Protein AF-A0AAV7WXR1-F1 (afdb_monomer)

Foldseek 3Di:
DVVVVVVVVVVVVVVVVVVVVVVVVVVVVVVVVVVVVCVVVVVVVVVVVVVVVVVPQPQWDQAPVRDIDRDPVVVVVSVVVVVVVVVVPPPDPPVVVVVVVQVPPPDHDDPVRVLVVVVVVLVVVCVVQVVVDDVSNVVSCVVCVVVVVVVVVVVD

Radius of gyration: 32.53 Å; Cα contacts (8 Å, |Δi|>4): 40; chains: 1; bounding box: 86×40×77 Å

Structure (mmCIF, N/CA/C/O backbone):
data_AF-A0AAV7WXR1-F1
#
_entry.id   AF-A0AAV7WXR1-F1
#
loop_
_atom_site.group_PDB
_atom_site.id
_atom_site.type_symbol
_atom_site.label_atom_id
_atom_site.label_alt_id
_atom_site.label_comp_id
_atom_site.label_asym_id
_atom_site.label_entity_id
_atom_site.label_seq_id
_atom_site.pdbx_PDB_ins_code
_atom_site.Cartn_x
_atom_site.Cartn_y
_atom_site.Cartn_z
_atom_site.occupancy
_atom_site.B_iso_or_equiv
_atom_site.auth_seq_id
_atom_site.auth_comp_id
_atom_site.auth_asym_id
_atom_site.auth_atom_id
_atom_site.pdbx_PDB_model_num
ATOM 1 N N . MET A 1 1 ? 64.178 -10.116 -51.853 1.00 70.56 1 MET A N 1
ATOM 2 C CA . MET A 1 1 ? 63.280 -9.082 -51.282 1.00 70.56 1 MET A CA 1
ATOM 3 C C . MET A 1 1 ? 61.813 -9.513 -51.218 1.00 70.56 1 MET A C 1
ATOM 5 O O . MET A 1 1 ? 61.225 -9.366 -50.156 1.00 70.56 1 MET A O 1
ATOM 9 N N . GLN A 1 2 ? 61.237 -10.119 -52.266 1.00 83.44 2 GLN A N 1
ATOM 10 C CA . GLN A 1 2 ? 59.805 -10.482 -52.307 1.00 83.44 2 GLN A CA 1
ATOM 11 C C . GLN A 1 2 ? 59.302 -11.352 -51.133 1.00 83.44 2 GLN A C 1
ATOM 13 O O . GLN A 1 2 ? 58.220 -11.123 -50.603 1.00 83.44 2 GLN A O 1
ATOM 18 N N . ASN A 1 3 ? 60.108 -12.309 -50.662 1.00 93.69 3 ASN A N 1
ATOM 19 C CA . ASN A 1 3 ? 59.751 -13.185 -49.536 1.00 93.69 3 ASN A CA 1
ATOM 20 C C . ASN A 1 3 ? 59.601 -12.412 -48.204 1.00 93.69 3 ASN A C 1
ATOM 22 O O . ASN A 1 3 ? 58.709 -12.694 -47.408 1.00 93.69 3 ASN A O 1
ATOM 26 N N . ILE A 1 4 ? 60.423 -11.378 -47.986 1.00 93.56 4 ILE A N 1
ATOM 27 C CA . ILE A 1 4 ? 60.369 -10.549 -46.771 1.00 93.56 4 ILE A CA 1
ATOM 28 C C . ILE A 1 4 ? 59.079 -9.721 -46.754 1.00 93.56 4 ILE A C 1
ATOM 30 O O . ILE A 1 4 ? 58.400 -9.673 -45.731 1.00 93.56 4 ILE A O 1
ATOM 34 N N . LEU A 1 5 ? 58.692 -9.145 -47.897 1.00 93.75 5 LEU A N 1
ATOM 35 C CA . LEU A 1 5 ? 57.449 -8.379 -48.024 1.00 93.75 5 LEU A CA 1
ATOM 36 C C . LEU A 1 5 ? 56.211 -9.245 -47.747 1.00 93.75 5 LEU A C 1
ATOM 38 O O . LEU A 1 5 ? 55.327 -8.826 -47.001 1.00 93.75 5 LEU A O 1
ATOM 42 N N . ASN A 1 6 ? 56.186 -10.483 -48.250 1.00 95.50 6 ASN A N 1
ATOM 43 C CA . ASN A 1 6 ? 55.088 -11.419 -47.987 1.00 95.50 6 ASN A CA 1
ATOM 44 C C . ASN A 1 6 ? 54.989 -11.796 -46.500 1.00 95.50 6 ASN A C 1
ATOM 46 O O . ASN A 1 6 ? 53.890 -11.865 -45.950 1.00 95.50 6 ASN A O 1
ATOM 50 N N . LYS A 1 7 ? 56.127 -11.990 -45.821 1.00 95.75 7 LYS A N 1
ATOM 51 C CA . LYS A 1 7 ? 56.153 -12.264 -44.376 1.00 95.75 7 LYS A CA 1
ATOM 52 C C . LYS A 1 7 ? 55.645 -11.075 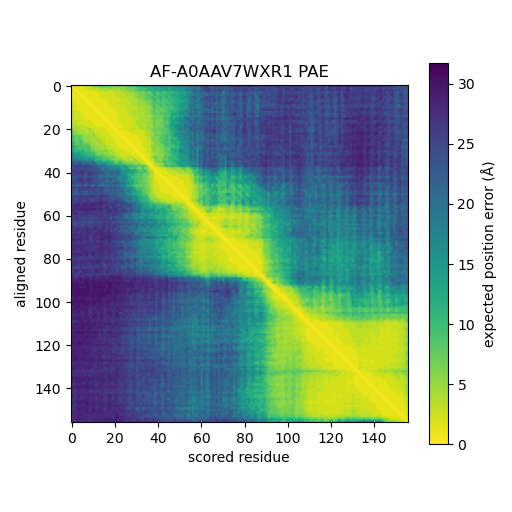-43.559 1.00 95.75 7 LYS A C 1
ATOM 54 O O . LYS A 1 7 ? 54.853 -11.274 -42.642 1.00 95.75 7 LYS A O 1
ATOM 59 N N . ILE A 1 8 ? 56.038 -9.849 -43.913 1.00 94.62 8 ILE A N 1
ATOM 60 C CA . ILE A 1 8 ? 55.550 -8.627 -43.253 1.00 94.62 8 ILE A CA 1
ATOM 61 C C . ILE A 1 8 ? 54.034 -8.483 -43.442 1.00 94.62 8 ILE A C 1
ATOM 63 O O . ILE A 1 8 ? 53.319 -8.209 -42.478 1.00 94.62 8 ILE A O 1
ATOM 67 N N . ALA A 1 9 ? 53.528 -8.730 -44.654 1.00 94.75 9 ALA A N 1
ATOM 68 C CA . ALA A 1 9 ? 52.095 -8.696 -44.935 1.00 94.75 9 ALA A CA 1
ATOM 69 C C . ALA A 1 9 ? 51.315 -9.738 -44.110 1.00 94.75 9 ALA A C 1
ATOM 71 O O . ALA A 1 9 ? 50.288 -9.407 -43.516 1.00 94.75 9 ALA A O 1
ATOM 72 N N . ALA A 1 10 ? 51.832 -10.966 -43.998 1.00 94.62 10 ALA A N 1
ATOM 73 C CA . ALA A 1 10 ? 51.214 -12.028 -43.203 1.00 94.62 10 ALA A CA 1
ATOM 74 C C . ALA A 1 10 ? 51.184 -11.702 -41.699 1.00 94.62 10 ALA A C 1
ATOM 76 O O . ALA A 1 10 ? 50.167 -11.915 -41.037 1.00 94.62 10 ALA A O 1
ATOM 77 N N . VAL A 1 11 ? 52.270 -11.138 -41.155 1.00 96.56 11 VAL A N 1
ATOM 78 C CA . VAL A 1 11 ? 52.318 -10.694 -39.752 1.00 96.56 11 VAL A CA 1
ATOM 79 C C . VAL A 1 11 ? 51.317 -9.566 -39.513 1.00 96.56 11 VAL A C 1
ATOM 81 O O . VAL A 1 11 ? 50.561 -9.626 -38.546 1.00 96.56 11 VAL A O 1
ATOM 84 N N . LYS A 1 12 ? 51.241 -8.579 -40.415 1.00 96.06 12 LYS A N 1
ATOM 85 C CA . LYS A 1 12 ? 50.283 -7.469 -40.310 1.00 96.06 12 LYS A CA 1
ATOM 86 C C . LYS A 1 12 ? 48.836 -7.967 -40.310 1.00 96.06 12 LYS A C 1
ATOM 88 O O . LYS A 1 12 ? 48.053 -7.541 -39.464 1.00 96.06 12 LYS A O 1
ATOM 93 N N . ALA A 1 13 ? 48.498 -8.900 -41.201 1.00 94.69 13 ALA A N 1
ATOM 94 C CA . ALA A 1 13 ? 47.171 -9.513 -41.243 1.00 94.69 13 ALA A CA 1
ATOM 95 C C . ALA A 1 13 ? 46.843 -10.254 -39.937 1.00 94.69 13 ALA A C 1
ATOM 97 O O . ALA A 1 13 ? 45.752 -10.098 -39.390 1.00 94.69 13 ALA A O 1
ATOM 98 N N . ARG A 1 14 ? 47.807 -11.004 -39.390 1.00 95.62 14 ARG A N 1
ATOM 99 C CA . ARG A 1 14 ? 47.623 -11.751 -38.140 1.00 95.62 14 ARG A CA 1
ATOM 100 C C . ARG A 1 14 ? 47.455 -10.836 -36.928 1.00 95.62 14 ARG A C 1
ATOM 102 O O . ARG A 1 14 ? 46.591 -11.089 -36.098 1.00 95.62 14 ARG A O 1
ATOM 109 N N . VAL A 1 15 ? 48.227 -9.754 -36.849 1.00 94.81 15 VAL A N 1
ATOM 110 C CA . VAL A 1 15 ? 48.070 -8.727 -35.807 1.00 94.81 15 VAL A CA 1
ATOM 111 C C . VAL A 1 15 ? 46.684 -8.087 -35.891 1.00 94.81 15 VAL A C 1
ATOM 113 O O . VAL A 1 15 ? 46.005 -7.963 -34.877 1.00 94.81 15 VAL A O 1
ATOM 116 N N . MET A 1 16 ? 46.220 -7.754 -37.097 1.00 91.19 16 MET A N 1
ATOM 117 C CA . MET A 1 16 ? 44.896 -7.159 -37.297 1.00 91.19 16 MET A CA 1
ATOM 118 C C . MET A 1 16 ? 43.766 -8.108 -36.871 1.00 91.19 16 MET A C 1
ATOM 120 O O . MET A 1 16 ? 42.838 -7.682 -36.189 1.00 91.19 16 MET A O 1
ATOM 124 N N . GLN A 1 17 ? 43.876 -9.403 -37.185 1.00 90.69 17 GLN A N 1
ATOM 125 C CA . GLN A 1 17 ? 42.927 -10.417 -36.710 1.00 90.69 17 GLN A CA 1
ATOM 126 C C . GLN A 1 17 ? 42.908 -10.539 -35.181 1.00 90.69 17 GLN A C 1
ATOM 128 O O . GLN A 1 17 ? 41.837 -10.683 -34.596 1.00 90.69 17 GLN A O 1
ATOM 133 N N . LEU A 1 18 ? 44.065 -10.453 -34.517 1.00 92.56 18 LEU A N 1
ATOM 134 C CA . LEU A 1 18 ? 44.133 -10.504 -33.054 1.00 92.56 18 LEU A CA 1
ATOM 135 C C . LEU A 1 18 ? 43.436 -9.304 -32.399 1.00 92.56 18 LEU A C 1
ATOM 137 O O . LEU A 1 18 ? 42.724 -9.498 -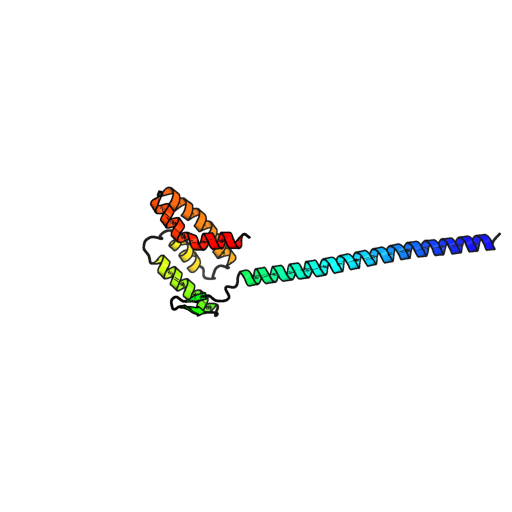31.415 1.00 92.56 18 LEU A O 1
ATOM 141 N N . TYR A 1 19 ? 43.574 -8.099 -32.961 1.00 89.81 19 TYR A N 1
ATOM 142 C CA . TYR A 1 19 ? 42.851 -6.918 -32.473 1.00 89.81 19 TYR A CA 1
ATOM 143 C C . TYR A 1 19 ? 41.334 -7.064 -32.628 1.00 89.81 19 TYR A C 1
ATOM 145 O O . TYR A 1 19 ? 40.599 -6.844 -31.668 1.00 89.81 19 TYR A O 1
ATOM 153 N N . VAL A 1 20 ? 40.868 -7.521 -33.796 1.00 90.75 20 VAL A N 1
ATOM 154 C CA . VAL A 1 20 ? 39.435 -7.769 -34.032 1.00 90.75 20 VAL A CA 1
ATOM 155 C C . VAL A 1 20 ? 38.890 -8.800 -33.040 1.00 90.75 20 VAL A C 1
ATOM 157 O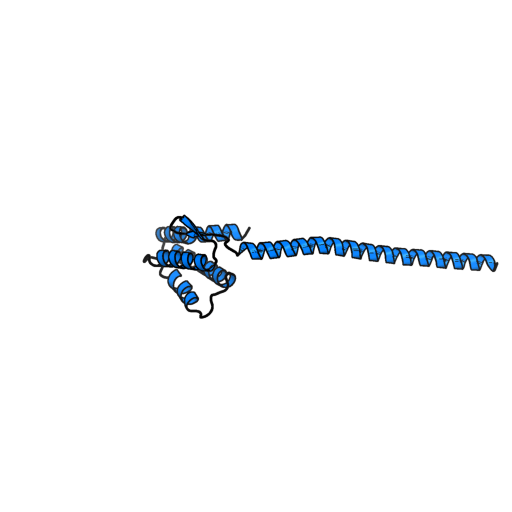 O . VAL A 1 20 ? 37.849 -8.581 -32.423 1.00 90.75 20 VAL A O 1
ATOM 160 N N . ASN A 1 21 ? 39.618 -9.897 -32.820 1.00 90.44 21 ASN A N 1
ATOM 161 C CA . ASN A 1 21 ? 39.214 -10.923 -31.860 1.00 90.44 21 ASN A CA 1
ATOM 162 C C . ASN A 1 21 ? 39.177 -10.387 -30.421 1.00 90.44 21 ASN A C 1
ATOM 164 O O . ASN A 1 21 ? 38.282 -10.743 -29.656 1.00 90.44 21 ASN A O 1
ATOM 168 N N . GLN A 1 22 ? 40.109 -9.508 -30.046 1.00 90.75 22 GLN A N 1
ATOM 169 C CA . GLN A 1 22 ? 40.124 -8.888 -28.723 1.00 90.75 22 GLN A CA 1
ATOM 170 C C . GLN A 1 22 ? 38.884 -8.012 -28.484 1.00 90.75 22 GLN A C 1
ATOM 172 O O . GLN A 1 22 ? 38.321 -8.036 -27.387 1.00 90.75 22 GLN A O 1
ATOM 177 N N . ASP A 1 23 ? 38.437 -7.267 -29.492 1.00 85.19 23 ASP A N 1
ATOM 178 C CA . ASP A 1 23 ? 37.247 -6.419 -29.384 1.00 85.19 23 ASP A CA 1
ATOM 179 C C . ASP A 1 23 ? 35.958 -7.242 -29.308 1.00 85.19 23 ASP A C 1
ATOM 181 O O . ASP A 1 23 ? 35.072 -6.929 -28.507 1.00 85.19 23 ASP A O 1
ATOM 185 N N . VAL A 1 24 ? 35.881 -8.346 -30.059 1.00 86.94 24 VAL A N 1
ATOM 186 C CA . VAL A 1 24 ? 34.765 -9.301 -29.973 1.00 86.94 24 VAL A CA 1
ATOM 187 C C . VAL A 1 24 ? 34.669 -9.902 -28.570 1.00 86.94 24 VAL A C 1
ATOM 189 O O . VAL A 1 24 ? 33.586 -9.912 -27.984 1.00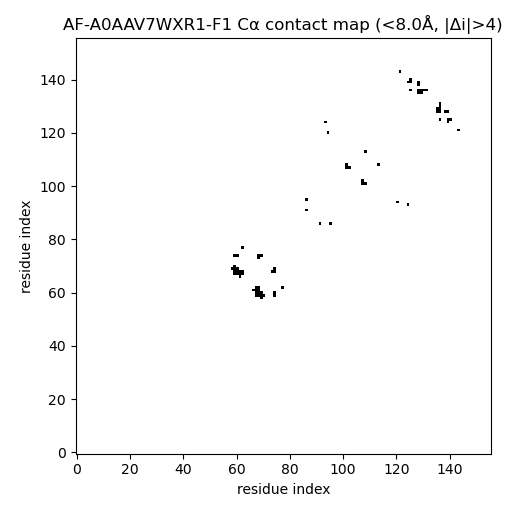 86.94 24 VAL A O 1
ATOM 192 N N . ILE A 1 25 ? 35.797 -10.329 -27.991 1.00 86.50 25 ILE A N 1
ATOM 193 C CA . ILE A 1 25 ? 35.837 -10.887 -26.632 1.00 86.50 25 ILE A CA 1
ATOM 194 C C . ILE A 1 25 ? 35.373 -9.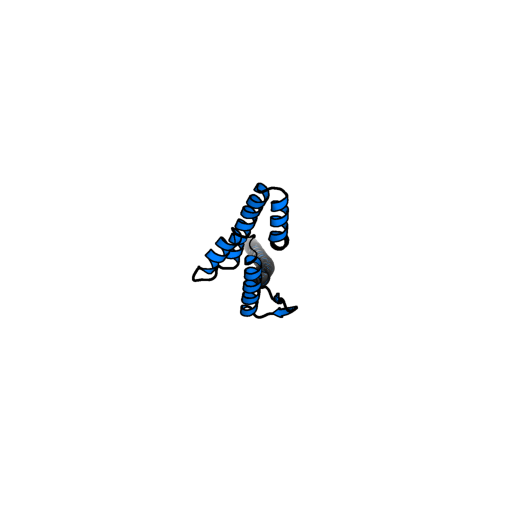842 -25.609 1.00 86.50 25 ILE A C 1
ATOM 196 O O . ILE A 1 25 ? 34.478 -10.123 -24.815 1.00 86.50 25 ILE A O 1
ATOM 200 N N . LYS A 1 26 ? 35.896 -8.609 -25.666 1.00 86.88 26 LYS A N 1
ATOM 201 C CA . LYS A 1 26 ? 35.478 -7.521 -24.761 1.00 86.88 26 LYS A CA 1
ATOM 202 C C . LYS A 1 26 ? 33.984 -7.209 -24.875 1.00 86.88 26 LYS A C 1
ATOM 204 O O . LYS A 1 26 ? 33.326 -6.966 -23.863 1.00 86.88 26 LYS A O 1
ATOM 209 N N . ALA A 1 27 ? 33.438 -7.202 -26.091 1.00 77.56 27 ALA A N 1
ATOM 210 C CA . ALA A 1 27 ? 32.015 -6.969 -26.317 1.00 77.56 27 ALA A CA 1
ATOM 211 C C . ALA A 1 27 ? 31.149 -8.102 -25.742 1.00 77.56 27 ALA A C 1
ATOM 213 O O . ALA A 1 27 ? 30.092 -7.842 -25.163 1.00 77.56 27 ALA A O 1
ATOM 214 N N . GLN A 1 28 ? 31.607 -9.349 -25.861 1.00 77.50 28 GLN A N 1
ATOM 215 C CA . GLN A 1 28 ? 30.915 -10.515 -25.322 1.00 77.50 28 GLN A CA 1
ATOM 216 C C . GLN A 1 28 ? 30.930 -10.533 -23.786 1.00 77.50 28 GLN A C 1
ATOM 218 O O . GLN A 1 28 ? 29.878 -10.752 -23.185 1.00 77.50 28 GLN A O 1
ATOM 223 N N . THR A 1 29 ? 32.057 -10.192 -23.150 1.00 76.44 29 THR A N 1
ATOM 224 C CA . THR A 1 29 ? 32.157 -10.064 -21.685 1.00 76.44 29 THR A CA 1
ATOM 225 C C . THR A 1 29 ? 31.213 -8.990 -21.144 1.00 76.44 29 THR A C 1
ATOM 227 O O . THR A 1 29 ? 30.434 -9.264 -20.238 1.00 76.44 29 THR A O 1
ATOM 230 N N . ARG A 1 30 ? 31.172 -7.797 -21.758 1.00 69.50 30 ARG A N 1
ATOM 231 C CA . ARG A 1 30 ? 30.250 -6.722 -21.335 1.00 69.50 30 ARG A CA 1
ATOM 232 C C . ARG A 1 30 ? 28.780 -7.122 -21.444 1.00 69.50 30 ARG A C 1
ATOM 234 O O . ARG A 1 30 ? 27.966 -6.722 -20.611 1.00 69.50 30 ARG A O 1
ATOM 241 N N . ARG A 1 31 ? 28.421 -7.901 -22.472 1.00 64.12 31 ARG A N 1
ATOM 242 C CA . ARG A 1 31 ? 27.063 -8.446 -22.609 1.00 64.12 31 ARG A CA 1
ATOM 243 C C . ARG A 1 31 ? 26.752 -9.425 -21.483 1.00 64.12 31 ARG A C 1
ATOM 245 O O . ARG A 1 31 ? 25.681 -9.315 -20.903 1.00 64.12 31 ARG A O 1
ATOM 252 N N . GLN A 1 32 ? 27.669 -10.333 -21.156 1.00 68.12 32 GLN A N 1
ATOM 253 C CA . GLN A 1 32 ? 27.490 -11.290 -20.060 1.00 68.12 32 GLN A CA 1
ATOM 254 C C . GLN A 1 32 ? 27.357 -10.590 -18.704 1.00 68.12 32 GLN A C 1
ATOM 256 O O . GLN A 1 32 ? 26.390 -10.848 -18.000 1.00 68.12 32 GLN A O 1
ATOM 261 N N . GLU A 1 33 ? 28.224 -9.627 -18.392 1.00 66.94 33 GLU A N 1
ATOM 262 C CA . GLU A 1 33 ? 28.127 -8.820 -17.166 1.00 66.94 33 GLU A CA 1
ATOM 263 C C . GLU A 1 33 ? 26.792 -8.068 -17.088 1.00 66.94 33 GLU A C 1
ATOM 265 O O . GLU A 1 33 ? 26.142 -8.049 -16.045 1.00 66.94 33 GLU A O 1
ATOM 270 N N . SER A 1 34 ? 26.335 -7.495 -18.207 1.00 59.88 34 SER A N 1
ATOM 271 C CA . SER A 1 34 ? 25.029 -6.829 -18.279 1.00 59.88 34 SER A CA 1
ATOM 272 C C . SER A 1 34 ? 23.875 -7.810 -18.061 1.00 59.88 34 SER A C 1
ATOM 274 O O . SER A 1 34 ? 22.909 -7.460 -17.387 1.00 59.88 34 SER A O 1
ATOM 276 N N . TYR A 1 35 ? 23.975 -9.039 -18.576 1.00 59.94 35 TYR A N 1
ATOM 277 C CA . TYR A 1 35 ? 22.983 -10.088 -18.340 1.00 59.94 35 TYR A CA 1
ATOM 278 C C . TYR A 1 35 ? 22.980 -10.551 -16.880 1.00 59.94 35 TYR A C 1
ATOM 280 O O . TYR A 1 35 ? 21.910 -10.614 -16.282 1.00 59.94 35 TYR A O 1
ATOM 288 N N . GLU A 1 36 ? 24.141 -10.779 -16.272 1.00 60.66 36 GLU A N 1
ATOM 289 C CA . GLU A 1 36 ? 24.263 -11.194 -14.868 1.00 60.66 36 GLU A CA 1
ATOM 290 C C . GLU A 1 36 ? 23.798 -10.103 -13.892 1.00 60.66 36 GLU A C 1
ATOM 292 O O . GLU A 1 36 ? 23.123 -10.387 -12.894 1.00 60.66 36 GLU A O 1
ATOM 297 N N . LEU A 1 37 ? 24.092 -8.836 -14.204 1.00 58.59 37 LEU A N 1
ATOM 298 C CA . LEU A 1 37 ? 23.549 -7.683 -13.490 1.00 58.59 37 LEU A CA 1
ATOM 299 C C . LEU A 1 37 ? 22.030 -7.593 -13.693 1.00 58.59 37 LEU A C 1
ATOM 301 O O . LEU A 1 37 ? 21.299 -7.415 -12.719 1.00 58.59 37 LEU A O 1
ATOM 305 N N . SER A 1 38 ? 21.529 -7.792 -14.917 1.00 60.78 38 SER A N 1
ATOM 306 C CA . SER A 1 38 ? 20.092 -7.742 -15.219 1.00 60.78 38 SER A CA 1
ATOM 307 C C . SER A 1 38 ? 19.297 -8.893 -14.603 1.00 60.78 38 SER A C 1
ATOM 309 O O . SER A 1 38 ? 18.145 -8.694 -14.232 1.00 60.78 38 SER A O 1
ATOM 311 N N . GLU A 1 39 ? 19.889 -10.075 -14.428 1.00 70.75 39 GLU A N 1
ATOM 312 C CA . GLU A 1 39 ? 19.206 -11.222 -13.835 1.00 70.75 39 GLU A CA 1
ATOM 313 C C . GLU A 1 39 ? 19.038 -11.024 -12.326 1.00 70.75 39 GLU A C 1
ATOM 315 O O . GLU A 1 39 ? 17.958 -11.263 -11.784 1.00 70.75 39 GLU A O 1
ATOM 320 N N . LYS A 1 40 ? 20.069 -10.511 -11.639 1.00 75.50 40 LYS A N 1
ATOM 321 C CA . LYS A 1 40 ? 19.968 -10.145 -10.217 1.00 75.50 40 LYS A CA 1
ATOM 322 C C . LYS A 1 40 ? 19.012 -8.973 -10.009 1.00 75.50 40 LYS A C 1
ATOM 324 O O . LYS A 1 40 ? 18.151 -9.048 -9.135 1.00 75.50 40 LYS A O 1
ATOM 329 N N . VAL A 1 41 ? 19.117 -7.927 -10.831 1.00 74.44 41 VAL A N 1
ATOM 330 C CA . VAL A 1 41 ? 18.222 -6.761 -10.773 1.00 74.44 41 VAL A CA 1
ATOM 331 C C . VAL A 1 41 ? 16.782 -7.159 -11.107 1.00 74.44 41 VAL A C 1
ATOM 333 O O . VAL A 1 41 ? 15.860 -6.742 -10.414 1.00 74.44 41 VAL A O 1
ATOM 336 N N . GLY A 1 42 ? 16.575 -8.027 -12.096 1.00 74.12 42 GLY A N 1
ATOM 337 C CA . GLY A 1 42 ? 15.267 -8.549 -12.488 1.00 74.12 42 GLY A CA 1
ATOM 338 C C . GLY A 1 42 ? 14.643 -9.441 -11.418 1.00 74.12 42 GLY A C 1
ATOM 339 O O . GLY A 1 42 ? 13.468 -9.277 -11.098 1.00 74.12 42 GLY A O 1
ATOM 340 N N . LYS A 1 43 ? 15.428 -10.329 -10.790 1.00 81.56 43 LYS A N 1
ATOM 341 C CA . LYS A 1 43 ? 14.978 -11.139 -9.643 1.00 81.56 43 LYS A CA 1
ATOM 342 C C . LYS A 1 43 ? 14.619 -10.264 -8.445 1.00 81.56 43 LYS A C 1
ATOM 344 O O . LYS A 1 43 ? 13.585 -10.493 -7.824 1.00 81.56 43 LYS A O 1
ATOM 349 N N . LEU A 1 44 ? 15.425 -9.245 -8.147 1.00 77.38 44 LEU A N 1
ATOM 350 C CA . LEU A 1 44 ? 15.166 -8.307 -7.054 1.00 77.38 44 LEU A CA 1
ATOM 351 C C . LEU A 1 44 ? 13.928 -7.441 -7.333 1.00 77.38 44 LEU A C 1
ATOM 353 O O . LEU A 1 44 ? 13.101 -7.244 -6.445 1.00 77.38 44 LEU A O 1
ATOM 357 N N . LEU A 1 45 ? 13.738 -6.997 -8.576 1.00 69.94 45 LEU A N 1
ATOM 358 C CA . LEU A 1 45 ? 12.532 -6.295 -9.010 1.00 69.94 45 LEU A CA 1
ATOM 359 C C . LEU A 1 45 ? 11.293 -7.194 -8.905 1.00 69.94 45 LEU A C 1
ATOM 361 O O . LEU A 1 45 ? 10.298 -6.784 -8.314 1.00 69.94 45 LEU A O 1
ATOM 365 N N . ALA A 1 46 ? 11.355 -8.427 -9.410 1.00 75.38 46 ALA A N 1
ATOM 366 C CA . ALA A 1 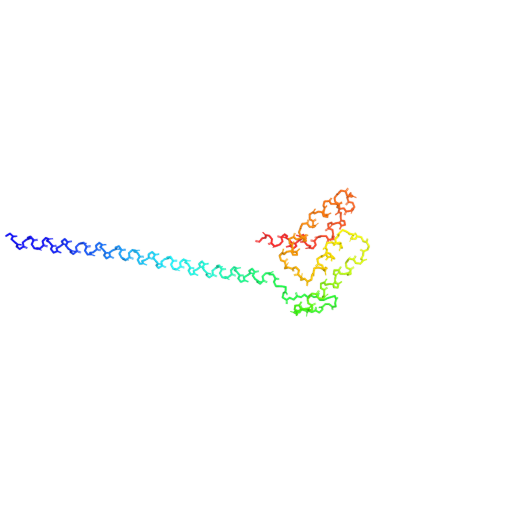46 ? 10.261 -9.392 -9.318 1.00 75.38 46 ALA A CA 1
ATOM 367 C C . ALA A 1 46 ? 9.919 -9.736 -7.859 1.00 75.38 46 ALA A C 1
ATOM 369 O O . ALA A 1 46 ? 8.744 -9.815 -7.500 1.00 75.38 46 ALA A O 1
ATOM 370 N N . TYR A 1 47 ? 10.932 -9.884 -7.001 1.00 83.25 47 TYR A N 1
ATOM 371 C CA . TYR A 1 47 ? 10.762 -10.071 -5.562 1.00 83.25 47 TYR A CA 1
ATOM 372 C C . TYR A 1 47 ? 10.068 -8.871 -4.912 1.00 83.25 47 TYR A C 1
ATOM 374 O O . TYR A 1 47 ? 9.098 -9.053 -4.181 1.00 83.25 47 TYR A O 1
ATOM 382 N N . ASN A 1 48 ? 10.499 -7.647 -5.226 1.00 71.94 48 ASN A N 1
ATOM 383 C CA . ASN A 1 48 ? 9.885 -6.426 -4.708 1.00 71.94 48 ASN A CA 1
ATOM 384 C C . ASN A 1 48 ? 8.443 -6.245 -5.199 1.00 71.94 48 ASN A C 1
ATOM 386 O O . ASN A 1 48 ? 7.584 -5.831 -4.425 1.00 71.94 48 ASN A O 1
ATOM 390 N N . ILE A 1 49 ? 8.150 -6.585 -6.457 1.00 71.19 49 ILE A N 1
ATOM 391 C CA . ILE A 1 49 ? 6.784 -6.582 -7.000 1.00 71.19 49 ILE A CA 1
ATOM 392 C C . ILE A 1 49 ? 5.917 -7.599 -6.250 1.00 71.19 49 ILE A C 1
ATOM 394 O O . ILE A 1 49 ? 4.818 -7.252 -5.822 1.00 71.19 49 ILE A O 1
ATOM 398 N N . ARG A 1 50 ? 6.419 -8.820 -6.019 1.00 79.56 50 ARG A N 1
ATOM 399 C CA . ARG A 1 50 ? 5.714 -9.840 -5.225 1.00 79.56 50 ARG A CA 1
ATOM 400 C C . ARG A 1 50 ? 5.487 -9.389 -3.787 1.00 79.56 50 ARG A C 1
ATOM 402 O O . ARG A 1 50 ? 4.367 -9.506 -3.314 1.00 79.56 50 ARG A O 1
ATOM 409 N N . GLN A 1 51 ? 6.504 -8.833 -3.126 1.00 78.94 51 GLN A N 1
ATOM 410 C CA . GLN A 1 51 ? 6.372 -8.280 -1.777 1.00 78.94 51 GLN A CA 1
ATOM 411 C C . GLN A 1 51 ? 5.336 -7.157 -1.714 1.00 78.94 51 GLN A C 1
ATOM 413 O O . GLN A 1 51 ? 4.551 -7.103 -0.778 1.00 78.94 51 GLN A O 1
ATOM 418 N N . ARG A 1 52 ? 5.311 -6.251 -2.696 1.00 72.31 52 ARG A N 1
ATOM 419 C CA . ARG A 1 52 ? 4.305 -5.181 -2.751 1.00 72.31 52 ARG A CA 1
ATOM 420 C C . ARG A 1 52 ? 2.900 -5.734 -2.970 1.00 72.31 52 ARG A C 1
ATOM 422 O O . ARG A 1 52 ? 1.969 -5.243 -2.343 1.00 72.31 52 ARG A O 1
ATOM 429 N N . ALA A 1 53 ? 2.759 -6.765 -3.804 1.00 70.75 53 ALA A N 1
ATOM 430 C CA . ALA A 1 53 ? 1.487 -7.449 -4.005 1.00 70.75 53 ALA A CA 1
ATOM 431 C C . ALA A 1 53 ? 1.008 -8.158 -2.727 1.00 70.75 53 ALA A C 1
ATOM 433 O O . ALA A 1 53 ? -0.171 -8.081 -2.406 1.00 70.75 53 ALA A O 1
ATOM 434 N N . THR A 1 54 ? 1.907 -8.787 -1.961 1.00 75.31 54 THR A N 1
ATOM 435 C CA . THR A 1 54 ? 1.546 -9.461 -0.703 1.00 75.31 54 THR A CA 1
ATOM 436 C C . THR A 1 54 ? 1.371 -8.517 0.483 1.00 75.31 54 THR A C 1
ATOM 438 O O . THR A 1 54 ? 0.552 -8.811 1.344 1.00 75.31 54 THR A O 1
ATOM 441 N N . ARG A 1 55 ? 2.055 -7.363 0.535 1.00 70.62 55 ARG A N 1
ATOM 442 C CA . ARG A 1 55 ? 1.893 -6.359 1.611 1.00 70.62 55 ARG A CA 1
ATOM 443 C C . ARG A 1 55 ? 0.475 -5.779 1.701 1.00 70.62 55 ARG A C 1
ATOM 445 O O . ARG A 1 55 ? 0.099 -5.302 2.765 1.00 70.62 55 ARG A O 1
ATOM 452 N N . GLY A 1 56 ? -0.294 -5.801 0.609 1.00 62.31 56 GLY A N 1
ATOM 453 C CA . GLY A 1 56 ? -1.688 -5.340 0.586 1.00 62.31 56 GLY A CA 1
ATOM 454 C C . GLY A 1 56 ? -2.724 -6.420 0.914 1.00 62.31 56 GLY A C 1
ATOM 455 O O . GLY A 1 56 ? -3.900 -6.099 1.056 1.00 62.31 56 GLY A O 1
ATOM 456 N N . ILE A 1 57 ? -2.310 -7.686 1.021 1.00 73.19 57 ILE A N 1
ATOM 457 C CA . ILE A 1 57 ? -3.205 -8.804 1.324 1.00 73.19 57 ILE A CA 1
ATOM 458 C C . ILE A 1 57 ? -3.168 -9.007 2.834 1.00 73.19 57 ILE A C 1
ATOM 460 O O . ILE A 1 57 ? -2.125 -9.342 3.390 1.00 73.19 57 ILE A O 1
ATOM 464 N N . ILE A 1 58 ? -4.297 -8.788 3.503 1.00 75.62 58 ILE A N 1
ATOM 465 C CA . ILE A 1 58 ? -4.447 -9.099 4.926 1.00 75.62 58 ILE A CA 1
ATOM 466 C C . ILE A 1 58 ? -4.717 -10.607 5.014 1.00 75.62 58 ILE A C 1
ATOM 468 O O . ILE A 1 58 ? -5.804 -11.034 4.639 1.00 75.62 58 ILE A O 1
ATOM 472 N N . PRO A 1 59 ? -3.756 -11.433 5.468 1.00 76.75 59 PRO A N 1
ATOM 473 C CA . PRO A 1 59 ? -3.871 -12.887 5.343 1.00 76.75 59 PRO A CA 1
ATOM 474 C C . PRO A 1 59 ? -4.889 -13.484 6.318 1.00 76.75 59 PRO A C 1
ATOM 476 O O . PRO A 1 59 ? -5.431 -14.558 6.075 1.00 76.75 59 PRO A O 1
ATOM 479 N N . ALA A 1 60 ? -5.108 -12.816 7.451 1.00 86.06 60 ALA A N 1
ATOM 480 C CA . ALA A 1 60 ? -6.095 -13.205 8.437 1.00 86.06 60 ALA A CA 1
ATOM 481 C C . ALA A 1 60 ? -6.419 -12.032 9.363 1.00 86.06 60 ALA A C 1
ATOM 483 O O . ALA A 1 60 ? -5.538 -11.238 9.702 1.00 86.06 60 ALA A O 1
ATOM 484 N N . ILE A 1 61 ? -7.658 -11.977 9.835 1.00 86.56 61 ILE A N 1
ATOM 485 C CA . ILE A 1 61 ? -8.084 -11.079 10.912 1.00 86.56 61 ILE A CA 1
ATOM 486 C C . ILE A 1 61 ? -8.688 -11.892 12.053 1.00 86.56 61 ILE A C 1
ATOM 488 O O . ILE A 1 61 ? -9.142 -13.018 11.851 1.00 86.56 61 ILE A O 1
ATOM 492 N N . LYS A 1 62 ? -8.701 -11.320 13.258 1.00 88.62 62 LYS A N 1
ATOM 493 C CA . LYS A 1 62 ? -9.476 -11.869 14.371 1.00 88.62 62 LYS A CA 1
ATOM 494 C C . LYS A 1 62 ? -10.831 -11.185 14.419 1.00 88.62 62 LYS A C 1
ATOM 496 O O . LYS A 1 62 ? -10.889 -9.959 14.451 1.00 88.62 62 LYS A O 1
ATOM 501 N N . ASP A 1 63 ? -11.884 -11.983 14.444 1.00 87.94 63 ASP A N 1
ATOM 502 C CA . ASP A 1 63 ? -13.234 -11.507 14.702 1.00 87.94 63 ASP A CA 1
ATOM 503 C C . ASP A 1 63 ? -13.377 -11.036 16.165 1.00 87.94 63 ASP A C 1
ATOM 505 O O . ASP A 1 63 ? -12.560 -11.353 17.034 1.00 87.94 63 ASP A O 1
ATOM 509 N N . THR A 1 64 ? -14.444 -10.295 16.445 1.00 81.50 64 THR A N 1
ATOM 510 C CA . THR A 1 64 ? -14.926 -9.896 17.773 1.00 81.50 64 THR A CA 1
ATOM 511 C C . THR A 1 64 ? -15.053 -11.065 18.752 1.00 81.50 64 THR A C 1
ATOM 513 O O . THR A 1 64 ? -14.812 -10.890 19.945 1.00 81.50 64 THR A O 1
ATOM 516 N N . GLN A 1 65 ? -15.344 -12.273 18.260 1.00 87.81 65 GLN A N 1
ATOM 517 C CA . GLN A 1 65 ? -15.381 -13.507 19.055 1.00 87.81 65 GLN A CA 1
ATOM 518 C C . GLN A 1 65 ? -13.999 -14.165 19.247 1.00 87.81 65 GLN A C 1
ATOM 520 O O . GLN A 1 65 ? -13.887 -15.230 19.849 1.00 87.81 65 GLN A O 1
ATOM 525 N N . GLY A 1 66 ? -12.933 -13.558 18.718 1.00 87.62 66 GLY A N 1
ATOM 526 C CA . GLY A 1 66 ? -11.560 -14.057 18.792 1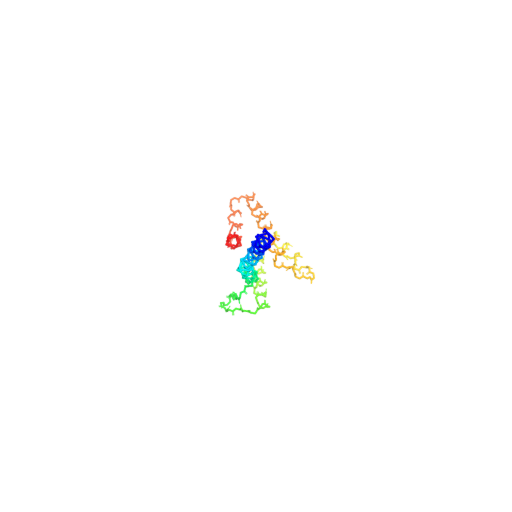.00 87.62 66 GLY A CA 1
ATOM 527 C C . GLY A 1 66 ? -11.202 -15.130 17.757 1.00 87.62 66 GLY A C 1
ATOM 528 O O . GLY A 1 66 ? -10.072 -15.623 17.774 1.00 87.62 66 GLY A O 1
ATOM 529 N N . GLN A 1 67 ? -12.120 -15.477 16.852 1.00 91.44 67 GLN A N 1
ATOM 530 C CA . GLN A 1 67 ? -11.902 -16.466 15.791 1.00 91.44 67 GLN A CA 1
ATOM 531 C C . GLN A 1 67 ? -11.047 -15.901 14.655 1.00 91.44 67 GLN A C 1
ATOM 533 O O . GLN A 1 67 ? -11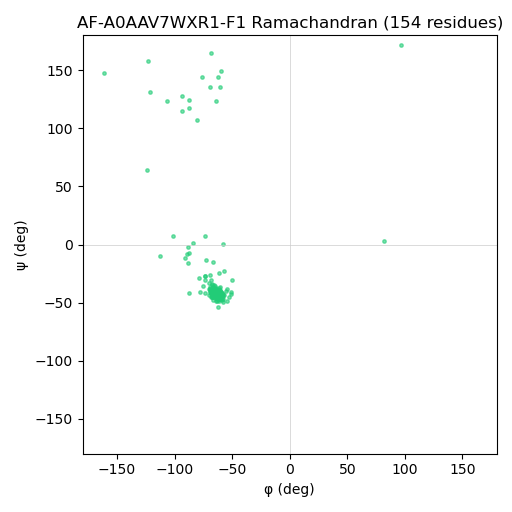.157 -14.726 14.314 1.00 91.44 67 GLN A O 1
ATOM 538 N N . ILE A 1 68 ? -10.189 -16.734 14.059 1.00 91.94 68 ILE A N 1
ATOM 539 C CA . ILE A 1 68 ? -9.317 -16.328 12.949 1.00 91.94 68 ILE A CA 1
ATOM 540 C C . ILE A 1 68 ? -10.065 -16.522 11.628 1.00 91.94 68 ILE A C 1
ATOM 542 O O . ILE A 1 68 ? -10.397 -17.645 11.257 1.00 91.94 68 ILE A O 1
ATOM 546 N N . VAL A 1 69 ? -10.286 -15.429 10.903 1.00 90.69 69 VAL A N 1
ATOM 547 C CA . VAL A 1 69 ? -10.961 -15.404 9.603 1.00 90.69 69 VAL A CA 1
ATOM 548 C C . VAL A 1 69 ? -9.929 -15.164 8.504 1.00 90.69 69 VAL A C 1
ATOM 550 O O . VAL A 1 69 ? -9.202 -14.174 8.547 1.00 90.69 69 VAL A O 1
ATOM 553 N N . GLN A 1 70 ? -9.865 -16.074 7.528 1.00 90.38 70 GLN A N 1
ATOM 554 C CA . GLN A 1 70 ? -8.912 -16.038 6.402 1.00 90.38 70 GLN A CA 1
ATOM 555 C C . GLN A 1 70 ? -9.578 -15.801 5.038 1.00 90.38 70 GLN A C 1
ATOM 557 O O . GLN A 1 70 ? -8.891 -15.616 4.042 1.00 90.38 70 GLN A O 1
ATOM 562 N N . VAL A 1 71 ? -10.910 -15.848 4.968 1.00 87.50 71 VAL A N 1
ATOM 563 C CA . VAL A 1 71 ? -11.649 -15.721 3.705 1.00 87.50 71 VAL A CA 1
ATOM 564 C C . VAL A 1 71 ? -11.902 -14.244 3.411 1.00 87.50 71 VAL A C 1
ATOM 566 O O . VAL A 1 71 ? -12.534 -13.572 4.222 1.00 87.50 71 VAL A O 1
ATOM 569 N N . ASP A 1 72 ? -11.473 -13.755 2.244 1.00 79.75 72 ASP A N 1
ATOM 570 C CA . ASP A 1 72 ? -11.556 -12.336 1.848 1.00 79.75 72 ASP A CA 1
ATOM 571 C C . ASP A 1 72 ? -12.957 -11.721 2.013 1.00 79.75 72 ASP A C 1
ATOM 573 O O . ASP A 1 72 ? -13.098 -10.593 2.488 1.00 79.75 72 ASP A O 1
ATOM 577 N N . SER A 1 73 ? -14.013 -12.463 1.664 1.00 82.94 73 SER A N 1
ATOM 578 C CA . SER A 1 73 ? -15.395 -11.994 1.830 1.00 82.94 73 SER A CA 1
ATOM 579 C C . SER A 1 73 ? -15.774 -11.824 3.300 1.00 82.94 73 SER A C 1
ATOM 581 O O . SER A 1 73 ? -16.375 -10.820 3.669 1.00 82.94 73 SER A O 1
ATOM 583 N N . ALA A 1 74 ? -15.375 -12.766 4.153 1.00 85.12 74 ALA A N 1
ATOM 584 C CA . ALA A 1 74 ? -15.628 -12.699 5.585 1.00 85.12 74 ALA A CA 1
ATOM 585 C C . ALA A 1 74 ? -14.790 -11.597 6.255 1.00 85.12 74 ALA A C 1
ATOM 587 O O . ALA A 1 74 ? -15.276 -10.936 7.16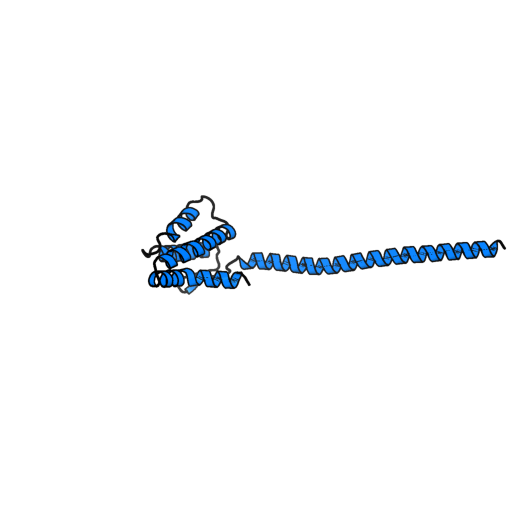6 1.00 85.12 74 ALA A O 1
ATOM 588 N N . ILE A 1 75 ? -13.574 -11.334 5.758 1.00 81.69 75 ILE A N 1
ATOM 589 C CA . ILE A 1 75 ? -12.737 -10.210 6.202 1.00 81.69 75 ILE A CA 1
ATOM 590 C C . ILE A 1 75 ? -13.474 -8.879 6.009 1.00 81.69 75 ILE A C 1
ATOM 592 O O . ILE A 1 75 ? -13.524 -8.059 6.927 1.00 81.69 75 ILE A O 1
ATOM 596 N N . LEU A 1 76 ? -14.075 -8.674 4.833 1.00 81.56 76 LEU A N 1
ATOM 597 C CA . LEU A 1 76 ? -14.833 -7.460 4.526 1.00 81.56 76 LEU A CA 1
ATOM 598 C C . LEU A 1 76 ? -16.047 -7.275 5.440 1.00 81.56 76 LEU A C 1
ATOM 600 O O . LEU A 1 76 ? -16.289 -6.152 5.878 1.00 81.56 76 LEU A O 1
ATOM 604 N N . GLU A 1 77 ? -16.786 -8.343 5.747 1.00 85.31 77 GLU A N 1
ATOM 605 C CA . GLU A 1 77 ? -17.942 -8.265 6.652 1.00 85.31 77 GLU A CA 1
ATOM 606 C C . GLU A 1 77 ? -17.524 -7.896 8.082 1.00 85.31 77 GLU A C 1
ATOM 608 O O . GLU A 1 77 ? -18.075 -6.955 8.646 1.00 85.31 77 GLU A O 1
ATOM 613 N N . VAL A 1 78 ? -16.462 -8.502 8.631 1.00 88.12 78 VAL A N 1
ATOM 614 C CA . VAL A 1 78 ? -15.949 -8.114 9.962 1.00 88.12 78 VAL A CA 1
ATOM 615 C C . VAL A 1 78 ? -15.506 -6.647 9.991 1.00 88.12 78 VAL A C 1
ATOM 617 O O . VAL A 1 78 ? -15.747 -5.939 10.970 1.00 88.12 78 VAL A O 1
ATOM 620 N N . PHE A 1 79 ? -14.878 -6.153 8.918 1.00 82.19 79 PHE A N 1
ATOM 621 C CA . PHE A 1 79 ? -14.534 -4.734 8.819 1.00 82.19 79 PHE A CA 1
ATOM 622 C C . PHE A 1 79 ? -15.778 -3.844 8.774 1.00 82.19 79 PHE A C 1
ATOM 624 O O . PHE A 1 79 ? -15.813 -2.831 9.475 1.00 82.19 79 PHE A O 1
ATOM 631 N N . LYS A 1 80 ? -16.799 -4.204 7.986 1.00 84.00 80 LYS A N 1
ATOM 632 C CA . LYS A 1 80 ? -18.070 -3.466 7.943 1.00 84.00 80 LYS A CA 1
ATOM 633 C C . LYS A 1 80 ? -18.719 -3.414 9.319 1.00 84.00 80 LYS A C 1
ATOM 635 O O . LYS A 1 80 ? -19.114 -2.332 9.742 1.00 84.00 80 LYS A O 1
ATOM 640 N N . ASP A 1 81 ? -18.774 -4.534 10.029 1.00 85.06 81 ASP A N 1
ATOM 641 C CA . ASP A 1 81 ? -19.376 -4.617 11.357 1.00 85.06 81 ASP A CA 1
ATOM 642 C C . ASP A 1 81 ? -18.607 -3.765 12.367 1.00 85.06 81 ASP A C 1
ATOM 644 O O . ASP A 1 81 ? -19.196 -2.917 13.038 1.00 85.06 81 ASP A O 1
ATOM 648 N N . TYR A 1 82 ? -17.277 -3.889 12.405 1.00 82.44 82 TYR A N 1
ATOM 649 C CA . TYR A 1 82 ? -16.430 -3.086 13.285 1.00 82.44 82 TYR A CA 1
ATOM 650 C C . TYR A 1 82 ? -16.595 -1.585 13.032 1.00 82.44 82 TYR A C 1
ATOM 652 O O . TYR A 1 82 ? -16.811 -0.809 13.966 1.00 82.44 82 TYR A O 1
ATOM 660 N N . TYR A 1 83 ? -16.514 -1.160 11.769 1.00 74.62 83 TYR A N 1
ATOM 661 C CA . TYR A 1 83 ? -16.655 0.247 11.424 1.00 74.62 83 TYR A CA 1
ATOM 662 C C . TYR A 1 83 ? -18.086 0.735 11.626 1.00 74.62 83 TYR A C 1
ATOM 664 O O . TYR A 1 83 ? -18.265 1.836 12.130 1.00 74.62 83 TYR A O 1
ATOM 672 N N . SER A 1 84 ? -19.110 -0.059 11.315 1.00 78.38 84 SER A N 1
ATOM 673 C CA . SER A 1 84 ? -20.499 0.326 11.573 1.00 78.38 84 SER A CA 1
ATOM 674 C C . SER A 1 84 ? -20.750 0.537 13.069 1.00 78.38 84 SER A C 1
ATOM 676 O O . SER A 1 84 ? -21.338 1.553 13.433 1.00 78.38 84 SER A O 1
ATOM 678 N N . ALA A 1 85 ? -20.215 -0.324 13.940 1.00 80.44 85 ALA A N 1
ATOM 679 C CA . ALA A 1 85 ? -20.298 -0.180 15.391 1.00 80.44 85 ALA A CA 1
ATOM 680 C C . ALA A 1 85 ? -19.505 1.034 15.906 1.00 80.44 85 ALA A C 1
ATOM 682 O O . ALA A 1 85 ? -20.026 1.826 16.696 1.00 80.44 85 ALA A O 1
ATOM 683 N N . LEU A 1 86 ? -18.272 1.227 15.418 1.00 69.56 86 LEU A N 1
ATOM 684 C CA . LEU A 1 86 ? -17.453 2.408 15.714 1.00 69.56 86 LEU A CA 1
ATOM 685 C C . LEU A 1 86 ? -18.196 3.684 15.314 1.00 69.56 86 LEU A C 1
ATOM 687 O O . LEU A 1 86 ? -18.222 4.666 16.056 1.00 69.56 86 LEU A O 1
ATOM 691 N N . TYR A 1 87 ? -18.822 3.660 14.138 1.00 61.69 87 TYR A N 1
ATOM 692 C CA . TYR A 1 87 ? -19.523 4.807 13.618 1.00 61.69 87 TYR A CA 1
ATOM 693 C C . TYR A 1 87 ? -20.839 5.025 14.315 1.00 61.69 87 TYR A C 1
ATOM 695 O O . TYR A 1 87 ? -21.117 6.190 14.508 1.00 61.69 87 TYR A O 1
ATOM 703 N N . GLN A 1 88 ? -21.611 4.021 14.741 1.00 70.06 88 GLN A N 1
ATOM 704 C CA . GLN A 1 88 ? -22.887 4.192 15.457 1.00 70.06 88 GLN A CA 1
ATOM 705 C C . GLN A 1 88 ? -22.764 5.023 16.746 1.00 70.06 88 GLN A C 1
ATOM 707 O O . GLN A 1 88 ? -23.725 5.691 17.123 1.00 70.06 88 GLN A O 1
ATOM 712 N N . GLN A 1 89 ? -21.576 5.111 17.348 1.00 74.69 89 GLN A N 1
ATOM 713 C CA . GLN A 1 89 ? -21.307 6.045 18.443 1.00 74.69 89 GLN A CA 1
ATOM 714 C C . GLN A 1 89 ? -21.439 7.510 17.963 1.00 74.69 89 GLN A C 1
ATOM 716 O O . GLN A 1 89 ? -20.777 7.936 17.019 1.00 74.69 89 GLN A O 1
ATOM 721 N N . GLU A 1 90 ? -22.298 8.306 18.612 1.00 56.75 90 GLU A N 1
ATOM 722 C CA . GLU A 1 90 ? -22.772 9.650 18.195 1.00 56.75 90 GLU A CA 1
ATOM 723 C C . GLU A 1 90 ? -21.699 10.744 17.958 1.00 56.75 90 GLU A C 1
ATOM 725 O O . GLU A 1 90 ? -22.031 11.871 17.596 1.00 56.75 90 GLU A O 1
ATOM 730 N N . ASN A 1 91 ? -20.403 10.463 18.118 1.00 56.50 91 ASN A N 1
ATOM 731 C CA . ASN A 1 91 ? -19.344 11.483 18.134 1.00 56.50 91 ASN A CA 1
ATOM 732 C C . ASN A 1 91 ? -18.524 11.639 16.832 1.00 56.50 91 ASN A C 1
ATOM 734 O O . ASN A 1 91 ? -17.553 12.400 16.827 1.00 56.50 91 ASN A O 1
ATOM 738 N N . LEU A 1 92 ? -18.896 10.976 15.730 1.00 58.12 92 LEU A N 1
ATOM 739 C CA . LEU A 1 92 ? -18.113 10.941 14.479 1.00 58.12 92 LEU A CA 1
ATOM 740 C C . LEU A 1 92 ? -18.918 11.411 13.254 1.00 58.12 92 LEU A C 1
ATOM 742 O O . LEU A 1 92 ? -19.191 10.644 12.335 1.00 58.12 92 LEU A O 1
ATOM 746 N N . SER A 1 93 ? -19.341 12.678 13.222 1.00 59.50 93 SER A N 1
ATOM 747 C CA . SER A 1 93 ? -20.195 13.181 12.130 1.00 59.50 93 SER A CA 1
ATOM 748 C C . SER A 1 93 ? -19.472 13.383 10.791 1.00 59.50 93 SER A C 1
ATOM 750 O O . SER A 1 93 ? -20.106 13.290 9.745 1.00 59.50 93 SER A O 1
ATOM 752 N N . VAL A 1 94 ? -18.160 13.635 10.793 1.00 57.75 94 VAL A N 1
ATOM 753 C CA . VAL A 1 94 ? -17.415 13.981 9.566 1.00 57.75 94 VAL A CA 1
ATOM 754 C C . VAL A 1 94 ? -16.914 12.729 8.837 1.00 57.75 94 VAL A C 1
ATOM 756 O O . VAL A 1 94 ? -17.092 12.614 7.626 1.00 57.75 94 VAL A O 1
ATOM 759 N N . THR A 1 95 ? -16.407 11.738 9.569 1.00 56.62 95 THR A N 1
ATOM 760 C CA . THR A 1 95 ? -15.879 10.483 9.007 1.00 56.62 95 THR A CA 1
ATOM 761 C C . THR A 1 95 ? -16.980 9.623 8.383 1.00 56.62 95 THR A C 1
ATOM 763 O O . THR A 1 95 ? -16.762 8.981 7.354 1.00 56.62 95 THR A O 1
ATOM 766 N N . ARG A 1 96 ? -18.189 9.668 8.968 1.00 59.41 96 ARG A N 1
ATOM 767 C CA . ARG A 1 96 ? -19.390 8.978 8.471 1.00 59.41 96 ARG A CA 1
ATOM 768 C C . ARG A 1 96 ? -19.753 9.398 7.043 1.00 59.41 96 ARG A C 1
ATOM 770 O O . ARG A 1 96 ? -20.073 8.533 6.238 1.00 59.41 96 ARG A O 1
ATOM 777 N N . CYS A 1 97 ? -19.676 10.689 6.705 1.00 59.69 97 CYS A N 1
ATOM 778 C CA . CYS A 1 97 ? -20.085 11.171 5.380 1.00 59.69 97 CYS A CA 1
ATOM 779 C C . CYS A 1 97 ? -19.190 10.650 4.252 1.00 59.69 97 CYS A C 1
ATOM 781 O O . CYS A 1 97 ? -19.693 10.305 3.188 1.00 59.69 97 CYS A O 1
ATOM 783 N N . CYS A 1 98 ? -17.875 10.579 4.459 1.00 59.78 98 CYS A N 1
ATOM 784 C CA . CYS A 1 98 ? -16.952 10.221 3.383 1.00 59.78 98 CYS A CA 1
ATOM 785 C C . CYS A 1 98 ? -16.935 8.718 3.096 1.00 59.78 98 CYS A C 1
ATOM 787 O O . CYS A 1 98 ? -16.955 8.331 1.930 1.00 59.78 98 CYS A O 1
ATOM 789 N N . ILE A 1 99 ? -16.977 7.883 4.140 1.00 62.91 99 ILE A N 1
ATOM 790 C CA . ILE A 1 99 ? -17.071 6.426 3.974 1.00 62.91 99 ILE A CA 1
ATOM 791 C C . ILE A 1 99 ? -18.446 6.049 3.422 1.00 62.91 99 ILE A C 1
ATOM 793 O O . ILE A 1 99 ? -18.522 5.242 2.503 1.00 62.91 99 ILE A O 1
ATOM 797 N N . ALA A 1 100 ? -19.523 6.691 3.892 1.00 63.81 100 ALA A N 1
ATOM 798 C CA . ALA A 1 100 ? -20.847 6.486 3.311 1.00 63.81 100 ALA A CA 1
ATOM 799 C C . ALA A 1 100 ? -20.896 6.897 1.830 1.00 63.81 100 ALA A C 1
ATOM 801 O O . ALA A 1 100 ? -21.486 6.175 1.037 1.00 63.81 100 ALA A O 1
ATOM 802 N N . SER A 1 101 ? -20.236 7.996 1.430 1.00 66.31 101 SER A N 1
ATOM 803 C CA . SER A 1 101 ? -20.141 8.389 0.012 1.00 66.31 101 SER A CA 1
ATOM 804 C C . SER A 1 101 ? -19.450 7.318 -0.834 1.00 66.31 101 SER A C 1
ATOM 806 O O . SER A 1 101 ? -19.889 7.040 -1.943 1.00 66.31 101 SER A O 1
ATOM 808 N N . ASP A 1 102 ? -18.395 6.695 -0.303 1.00 63.84 102 ASP A N 1
ATOM 809 C CA . ASP A 1 102 ? -17.659 5.641 -1.009 1.00 63.84 102 ASP A CA 1
ATOM 810 C C . ASP A 1 102 ? -18.444 4.320 -1.065 1.00 63.84 102 ASP A C 1
ATOM 812 O O . ASP A 1 102 ? -18.339 3.585 -2.043 1.00 63.84 102 ASP A O 1
ATOM 816 N N . CYS A 1 103 ? -19.277 4.032 -0.060 1.00 61.50 103 CYS A N 1
ATOM 817 C CA . CYS A 1 103 ? -20.194 2.888 -0.071 1.00 61.50 103 CYS A CA 1
ATOM 818 C C . CYS A 1 103 ? -21.387 3.062 -1.027 1.00 61.50 103 CYS A C 1
ATOM 820 O O . CYS A 1 103 ? -22.090 2.088 -1.288 1.00 61.50 103 CYS A O 1
ATOM 822 N N . LEU A 1 104 ? -21.629 4.279 -1.525 1.00 68.75 104 LEU A N 1
ATOM 823 C CA . LEU A 1 104 ? -22.670 4.575 -2.512 1.00 68.75 104 LEU A CA 1
ATOM 824 C C . LEU A 1 104 ? -22.163 4.477 -3.960 1.00 68.75 104 LEU A C 1
ATOM 826 O O . LEU A 1 104 ? -22.980 4.490 -4.881 1.00 68.75 104 LEU A O 1
ATOM 830 N N . GLU A 1 105 ? -20.847 4.374 -4.190 1.00 76.38 105 GLU A N 1
ATOM 831 C CA . GLU A 1 105 ? -20.328 4.105 -5.534 1.00 76.38 105 GLU A CA 1
ATOM 832 C C . GLU A 1 105 ? -20.688 2.659 -5.952 1.00 76.38 105 GLU A C 1
ATOM 834 O O . GLU A 1 105 ? -20.520 1.724 -5.168 1.00 76.38 105 GLU A O 1
ATOM 839 N N . PRO A 1 106 ? -21.162 2.435 -7.195 1.00 79.56 106 PRO A N 1
ATOM 840 C CA . PRO A 1 106 ? -21.599 1.114 -7.665 1.00 79.56 106 PRO A CA 1
ATOM 841 C C . PRO A 1 106 ? -20.452 0.099 -7.772 1.00 79.56 106 PRO A C 1
ATOM 843 O O . PRO A 1 106 ? -20.683 -1.103 -7.883 1.00 79.56 106 PRO A O 1
ATOM 846 N N . THR A 1 107 ? -19.211 0.578 -7.749 1.00 81.94 107 THR A N 1
ATOM 847 C CA . THR A 1 107 ? -18.004 -0.242 -7.751 1.00 81.94 107 THR A CA 1
ATOM 848 C C . THR A 1 107 ? -17.186 0.066 -6.503 1.00 81.94 107 THR A C 1
ATOM 850 O O . THR A 1 107 ? -16.916 1.245 -6.260 1.00 81.94 107 THR A O 1
ATOM 853 N N . PRO A 1 108 ? -16.735 -0.950 -5.746 1.00 77.44 108 PRO A N 1
ATOM 854 C CA . PRO A 1 108 ? -15.915 -0.715 -4.568 1.00 77.44 108 PRO A CA 1
ATOM 855 C C . PRO A 1 108 ? -14.614 -0.000 -4.967 1.00 77.44 108 PRO A C 1
ATOM 857 O O . PRO A 1 108 ? -13.990 -0.373 -5.970 1.00 77.44 108 PRO A O 1
ATOM 860 N N . PRO A 1 109 ? -14.180 1.029 -4.219 1.00 81.62 109 PRO A N 1
ATOM 861 C CA . PRO A 1 109 ? -12.935 1.716 -4.518 1.00 81.62 109 PRO A CA 1
ATOM 862 C C . PRO A 1 109 ? -11.761 0.740 -4.401 1.00 81.62 109 PRO A C 1
ATOM 864 O O . PRO A 1 109 ? -11.731 -0.131 -3.531 1.00 81.62 109 PRO A O 1
ATOM 867 N N . SER A 1 110 ? -10.754 0.903 -5.261 1.00 86.38 110 SER A N 1
ATOM 868 C CA . SER A 1 110 ? -9.506 0.159 -5.098 1.00 86.38 110 SER A CA 1
ATOM 869 C C . SER A 1 110 ? -8.874 0.488 -3.743 1.00 86.38 110 SER A C 1
ATOM 871 O O . SER A 1 110 ? -8.989 1.617 -3.261 1.00 86.38 110 SER A O 1
ATOM 873 N N . PHE A 1 111 ? -8.155 -0.470 -3.151 1.00 82.25 111 PHE A N 1
ATOM 874 C CA . PHE A 1 111 ? -7.500 -0.277 -1.852 1.00 82.25 111 PHE A CA 1
ATOM 875 C C . PHE A 1 111 ? -6.643 0.999 -1.811 1.00 82.25 111 PHE A C 1
ATOM 877 O O . PHE A 1 111 ? -6.734 1.777 -0.869 1.00 82.25 111 PHE A O 1
ATOM 884 N N . ASN A 1 112 ? -5.885 1.277 -2.878 1.00 84.06 112 ASN A N 1
ATOM 885 C CA . ASN A 1 112 ? -5.070 2.491 -2.982 1.00 84.06 112 ASN A CA 1
ATOM 886 C C . ASN A 1 112 ? -5.912 3.775 -3.008 1.00 84.06 112 ASN A C 1
ATOM 888 O O . ASN A 1 112 ? -5.534 4.767 -2.388 1.00 84.06 112 ASN A O 1
ATOM 892 N N . ARG A 1 113 ? -7.052 3.770 -3.714 1.00 83.62 113 ARG A N 1
ATOM 893 C CA . ARG A 1 113 ? -7.966 4.922 -3.775 1.00 83.62 113 ARG A CA 1
ATOM 894 C C . ARG A 1 113 ? -8.617 5.163 -2.416 1.00 83.62 113 ARG A C 1
ATOM 896 O O . ARG A 1 113 ? -8.637 6.300 -1.949 1.00 83.62 113 ARG A O 1
ATOM 903 N N . TRP A 1 114 ? -9.081 4.095 -1.773 1.00 83.62 114 TRP A N 1
ATOM 904 C CA . TRP A 1 114 ? -9.620 4.142 -0.418 1.00 83.62 114 TRP A CA 1
ATOM 905 C C . TRP A 1 114 ? -8.582 4.679 0.573 1.00 83.62 114 TRP A C 1
ATOM 907 O O . TRP A 1 114 ? -8.853 5.630 1.302 1.00 83.62 114 TRP A O 1
ATOM 917 N N . LEU A 1 115 ? -7.353 4.162 0.526 1.00 84.50 115 LEU A N 1
ATOM 918 C CA . LEU A 1 115 ? -6.279 4.566 1.426 1.00 84.50 115 LEU A CA 1
ATOM 919 C C . LEU A 1 115 ? -5.843 6.022 1.231 1.00 84.50 115 LEU A C 1
ATOM 921 O O . LEU A 1 115 ? -5.623 6.735 2.214 1.00 84.50 115 LEU A O 1
ATOM 925 N N . ALA A 1 116 ? -5.734 6.483 -0.017 1.00 85.75 116 ALA A N 1
ATOM 926 C CA . ALA A 1 116 ? -5.417 7.877 -0.322 1.00 85.75 116 ALA A CA 1
ATOM 927 C C . ALA A 1 116 ? -6.472 8.823 0.271 1.00 85.75 116 ALA A C 1
ATOM 929 O O . ALA A 1 116 ? -6.141 9.854 0.864 1.00 85.75 116 ALA A O 1
ATOM 930 N N . ARG A 1 117 ? -7.748 8.439 0.173 1.00 84.06 117 ARG A N 1
ATOM 931 C CA . ARG A 1 117 ? -8.867 9.211 0.714 1.00 84.06 117 ARG A CA 1
ATOM 932 C C . ARG A 1 117 ? -8.890 9.184 2.241 1.00 84.06 117 ARG A C 1
ATOM 934 O O . ARG A 1 117 ? -9.018 10.242 2.856 1.00 84.06 117 ARG A O 1
ATOM 941 N N . LEU A 1 118 ? -8.669 8.019 2.854 1.00 85.06 118 LEU A N 1
ATOM 942 C CA . LEU A 1 118 ? -8.573 7.878 4.309 1.00 85.06 118 LEU A CA 1
ATOM 943 C C . LEU A 1 118 ? -7.414 8.709 4.881 1.00 85.06 118 LEU A C 1
ATOM 945 O O . LEU A 1 118 ? -7.574 9.397 5.885 1.00 85.06 118 LEU A O 1
ATOM 949 N N . SER A 1 119 ? -6.267 8.710 4.196 1.00 88.06 119 SER A N 1
ATOM 950 C CA . SER A 1 119 ? -5.099 9.525 4.552 1.00 88.06 119 SER A CA 1
ATOM 951 C C . SER A 1 119 ? -5.411 11.019 4.494 1.00 88.06 119 SER A C 1
ATOM 953 O O . SER A 1 119 ? -5.110 11.749 5.436 1.00 88.06 119 SER A O 1
ATOM 955 N N . SER A 1 120 ? -6.067 11.481 3.423 1.00 86.88 120 SER A N 1
ATOM 956 C CA . SER A 1 120 ? -6.509 12.876 3.301 1.00 86.88 120 SER A CA 1
ATOM 957 C C . SER A 1 120 ? -7.457 13.276 4.441 1.00 86.88 120 SER A C 1
ATOM 959 O O . SER A 1 120 ? -7.283 14.329 5.061 1.00 86.88 120 SER A O 1
ATOM 961 N N . MET A 1 121 ? -8.407 12.399 4.779 1.00 85.94 121 MET A N 1
ATOM 962 C CA . MET A 1 121 ? -9.359 12.618 5.870 1.00 85.94 121 MET A CA 1
ATOM 963 C C . MET A 1 121 ? -8.702 12.646 7.243 1.00 85.94 121 MET A C 1
ATOM 965 O O . MET A 1 121 ? -9.042 13.510 8.047 1.00 85.94 121 MET A O 1
ATOM 969 N N . TYR A 1 122 ? -7.724 11.778 7.499 1.00 88.81 122 TYR A N 1
ATOM 970 C CA . TYR A 1 122 ? -6.968 11.794 8.748 1.00 88.81 122 TYR A CA 1
ATOM 971 C C . TYR A 1 122 ? -6.350 13.173 9.018 1.00 88.81 122 TYR A C 1
ATOM 973 O O . TYR A 1 122 ? -6.527 13.725 10.106 1.00 88.81 122 TYR A O 1
ATOM 981 N N . TYR A 1 123 ? -5.674 13.775 8.033 1.00 88.25 123 TYR A N 1
ATOM 982 C CA . TYR A 1 123 ? -5.072 15.102 8.207 1.00 88.25 123 TYR A CA 1
ATOM 983 C C . TYR A 1 123 ? -6.118 16.203 8.400 1.00 88.25 123 TYR A C 1
ATOM 985 O O . TYR A 1 123 ? -5.947 17.078 9.259 1.00 88.25 123 TYR A O 1
ATOM 993 N N . PHE A 1 124 ? -7.208 16.154 7.633 1.00 87.81 124 PHE A N 1
ATOM 994 C CA . PHE A 1 124 ? -8.304 17.109 7.761 1.00 87.81 124 PHE A CA 1
ATOM 995 C C . PHE A 1 124 ? -8.956 17.036 9.147 1.00 87.81 124 PHE A C 1
ATOM 997 O O . PHE A 1 124 ? -9.006 18.034 9.868 1.00 87.81 124 PHE A O 1
ATOM 1004 N N . GLU A 1 125 ? -9.382 15.849 9.576 1.00 86.81 125 GLU A N 1
ATOM 1005 C CA . GLU A 1 125 ? -10.035 15.668 10.869 1.00 86.81 125 GLU A CA 1
ATOM 1006 C C . GLU A 1 125 ? -9.110 15.983 12.036 1.00 86.81 125 GLU A C 1
ATOM 1008 O O . GLU A 1 125 ? -9.534 16.643 12.986 1.00 86.81 125 GLU A O 1
ATOM 1013 N N . LYS A 1 126 ? -7.836 15.582 11.966 1.00 88.81 126 LYS A N 1
ATOM 1014 C CA . LYS A 1 126 ? -6.836 15.946 12.976 1.00 88.81 126 LYS A CA 1
ATOM 1015 C C . LYS A 1 126 ? -6.762 17.463 13.154 1.00 88.81 126 LYS A C 1
ATOM 1017 O O . LYS A 1 126 ? -6.692 17.945 14.287 1.00 88.81 126 LYS A O 1
ATOM 1022 N N . SER A 1 127 ? -6.852 18.211 12.056 1.00 87.44 127 SER A N 1
ATOM 1023 C CA . SER A 1 127 ? -6.886 19.676 12.069 1.00 87.44 127 SER A CA 1
ATOM 1024 C C . SER A 1 127 ? -8.188 20.201 12.687 1.00 87.44 127 SER A C 1
ATOM 1026 O O . SER A 1 127 ? -8.146 21.044 13.583 1.00 87.44 127 SER A O 1
ATOM 1028 N N . CYS A 1 128 ? -9.346 19.646 12.316 1.00 86.75 128 CYS A N 1
ATOM 1029 C CA . CYS A 1 128 ? -10.635 20.002 12.920 1.00 86.75 128 CYS A CA 1
ATOM 1030 C C . CYS A 1 128 ? -10.673 19.747 14.437 1.00 86.75 128 CYS A C 1
ATOM 1032 O O . CYS A 1 128 ? -11.135 20.597 15.201 1.00 86.75 128 CYS A O 1
ATOM 1034 N N . TYR A 1 129 ? -10.172 18.599 14.899 1.00 87.25 129 TYR A N 1
ATOM 1035 C CA . TYR A 1 129 ? -10.076 18.280 16.324 1.00 87.25 129 TYR A CA 1
ATOM 1036 C C . TYR A 1 129 ? -9.092 19.198 17.052 1.00 87.25 129 TYR A C 1
ATOM 1038 O O . TYR A 1 129 ? -9.341 19.562 18.201 1.00 87.25 129 TYR A O 1
ATOM 1046 N N . ALA A 1 130 ? -8.002 19.606 16.395 1.00 87.88 130 ALA A N 1
ATOM 1047 C CA . ALA A 1 130 ? -7.043 20.541 16.967 1.00 87.88 130 ALA A CA 1
ATOM 1048 C C . ALA A 1 130 ? -7.631 21.944 17.181 1.00 87.88 130 ALA A C 1
ATOM 1050 O O . ALA A 1 130 ? -7.308 22.556 18.202 1.00 87.88 130 ALA A O 1
ATOM 1051 N N . ILE A 1 131 ? -8.496 22.411 16.270 1.00 89.75 131 ILE A N 1
ATOM 1052 C CA . ILE A 1 131 ? -9.203 23.703 16.357 1.00 89.75 131 ILE A CA 1
ATOM 1053 C C . ILE A 1 131 ? -10.247 23.692 17.482 1.00 89.75 131 ILE A C 1
ATOM 1055 O O . ILE A 1 131 ? -10.391 24.672 18.204 1.00 89.75 131 ILE A O 1
ATOM 1059 N N . LYS A 1 132 ? -10.933 22.564 17.702 1.00 85.88 132 LYS A N 1
ATOM 1060 C CA . LYS A 1 132 ? -11.972 22.413 18.743 1.00 85.88 132 LYS A CA 1
ATOM 1061 C C . LYS A 1 132 ? -11.429 22.325 20.185 1.00 85.88 132 LYS A C 1
ATOM 1063 O O . LYS A 1 132 ? -12.192 22.047 21.110 1.00 85.88 132 LYS A O 1
ATOM 1068 N N . GLY A 1 133 ? -10.129 22.537 20.391 1.00 91.56 133 GLY A N 1
ATOM 1069 C CA . GLY A 1 133 ? -9.491 22.598 21.708 1.00 91.56 133 GLY A CA 1
ATOM 1070 C C . GLY A 1 133 ? -8.845 21.291 22.181 1.00 91.56 133 GLY A C 1
ATOM 1071 O O . GLY A 1 133 ? -8.975 20.225 21.577 1.00 91.56 133 GLY A O 1
ATOM 1072 N N . ALA A 1 134 ? -8.113 21.374 23.297 1.00 89.50 134 ALA A N 1
ATOM 1073 C CA . ALA A 1 134 ? -7.228 20.305 23.772 1.00 89.50 134 ALA A CA 1
ATOM 1074 C C . ALA A 1 134 ? -7.955 18.986 24.089 1.00 89.50 134 ALA A C 1
ATOM 1076 O O . ALA A 1 134 ? -7.436 17.910 23.787 1.00 89.50 134 ALA A O 1
ATOM 1077 N N . ASN A 1 135 ? -9.166 19.054 24.653 1.00 89.88 135 ASN A N 1
ATOM 1078 C CA . ASN A 1 135 ? -9.936 17.854 24.986 1.00 89.88 135 ASN A CA 1
ATOM 1079 C C . ASN A 1 135 ? -10.385 17.104 23.717 1.00 89.88 135 ASN A C 1
ATOM 1081 O O . ASN A 1 135 ? -10.205 15.896 23.589 1.00 89.88 135 ASN A O 1
ATOM 1085 N N . ARG A 1 136 ? -10.876 17.842 22.714 1.00 85.81 136 ARG A N 1
ATOM 1086 C CA . ARG A 1 136 ? -11.279 17.278 21.419 1.00 85.81 136 ARG A CA 1
ATOM 1087 C C . ARG A 1 136 ? -10.077 16.750 20.633 1.00 85.81 136 ARG A C 1
ATOM 1089 O O . ARG A 1 136 ? -10.188 15.696 20.019 1.00 85.81 136 ARG A O 1
ATOM 1096 N N . ARG A 1 137 ? -8.909 17.390 20.739 1.00 89.00 137 ARG A N 1
ATOM 1097 C CA . ARG A 1 137 ? -7.650 16.873 20.180 1.00 89.00 137 ARG A CA 1
ATOM 1098 C C . ARG A 1 137 ? -7.271 15.501 20.741 1.00 89.00 137 ARG A C 1
ATOM 1100 O O . ARG A 1 137 ? -6.863 14.639 19.971 1.00 89.00 137 ARG A O 1
ATOM 1107 N N . ARG A 1 138 ? -7.416 15.276 22.055 1.00 89.81 138 ARG A N 1
ATOM 1108 C CA . ARG A 1 138 ? -7.148 13.958 22.665 1.00 89.81 138 ARG A CA 1
ATOM 1109 C C . ARG A 1 138 ? -8.068 12.878 22.103 1.00 89.81 138 ARG A C 1
ATOM 1111 O O . ARG A 1 138 ? -7.578 11.810 21.759 1.00 89.81 138 ARG A O 1
ATOM 1118 N N . ILE A 1 139 ? -9.354 13.191 21.950 1.00 87.56 139 ILE A N 1
ATOM 1119 C CA . ILE A 1 139 ? -10.344 12.281 21.356 1.00 87.56 139 ILE A CA 1
ATOM 1120 C C . ILE A 1 139 ? -9.994 11.975 19.893 1.00 87.56 139 ILE A C 1
ATOM 1122 O O . ILE A 1 139 ? -9.951 10.815 19.498 1.00 87.56 139 ILE A O 1
ATOM 1126 N N . GLY A 1 140 ? -9.669 12.996 19.093 1.00 85.75 140 GLY A N 1
ATOM 1127 C CA . GLY A 1 140 ? -9.223 12.793 17.711 1.00 85.75 140 GLY A CA 1
ATOM 1128 C C . GLY A 1 140 ? -7.981 11.902 17.632 1.00 85.75 140 GLY A C 1
ATOM 1129 O O . GLY A 1 140 ? -7.940 10.961 16.846 1.00 85.75 140 GLY A O 1
ATOM 1130 N N . ASN A 1 141 ? -6.998 12.131 18.507 1.00 88.50 141 ASN A N 1
ATOM 1131 C CA . ASN A 1 141 ? -5.801 11.297 18.577 1.00 88.50 141 ASN A CA 1
ATOM 1132 C C . ASN A 1 141 ? -6.112 9.856 18.997 1.00 88.50 141 ASN A C 1
ATOM 1134 O O . ASN A 1 141 ? -5.495 8.951 18.452 1.00 88.50 141 ASN A O 1
ATOM 1138 N N . SER A 1 142 ? -7.036 9.611 19.934 1.00 88.00 142 SER A N 1
ATOM 1139 C CA . SER A 1 142 ? -7.380 8.240 20.337 1.00 88.00 142 SER A CA 1
ATOM 1140 C C . SER A 1 142 ? -8.111 7.480 19.233 1.00 88.00 142 SER A C 1
ATOM 1142 O O . SER A 1 142 ? -7.836 6.303 19.033 1.00 88.00 142 SER A O 1
ATOM 1144 N N . ILE A 1 143 ? -8.997 8.157 18.497 1.00 85.56 143 ILE A N 1
ATOM 1145 C CA . ILE A 1 143 ? -9.746 7.571 17.377 1.00 85.56 143 ILE A CA 1
ATOM 1146 C C . ILE A 1 143 ? -8.799 7.218 16.227 1.00 85.56 143 ILE A C 1
ATOM 1148 O O . ILE A 1 143 ? -8.836 6.107 15.705 1.00 85.56 143 ILE A O 1
ATOM 1152 N N . TRP A 1 144 ? -7.917 8.147 15.856 1.00 89.50 144 TRP A N 1
ATOM 1153 C CA . TRP A 1 144 ? -7.021 7.975 14.714 1.00 89.50 144 TRP A CA 1
ATOM 1154 C C . TRP A 1 144 ? -5.700 7.269 15.048 1.00 89.50 144 TRP A C 1
ATOM 1156 O O . TRP A 1 144 ? -4.950 6.933 14.133 1.00 89.50 144 TRP A O 1
ATOM 1166 N N . ALA A 1 145 ? -5.401 7.010 16.326 1.00 90.12 145 ALA A N 1
ATOM 1167 C CA . ALA A 1 145 ? -4.148 6.384 16.756 1.00 90.12 145 ALA A CA 1
ATOM 1168 C C . ALA A 1 145 ? -3.827 5.061 16.036 1.00 90.12 145 ALA A C 1
ATOM 1170 O O . ALA A 1 145 ? -2.679 4.908 15.615 1.00 90.12 145 ALA A O 1
ATOM 1171 N N . PRO A 1 146 ? -4.768 4.111 15.857 1.00 88.38 146 PRO A N 1
ATOM 1172 C CA . PRO A 1 146 ? -4.468 2.863 15.156 1.00 88.38 146 PRO A CA 1
ATOM 1173 C C . PRO A 1 146 ? -4.050 3.098 13.700 1.00 88.38 146 PRO A C 1
ATOM 1175 O O . PRO A 1 146 ? -3.058 2.533 13.243 1.00 88.38 146 PRO A O 1
ATOM 1178 N N . PHE A 1 147 ? -4.757 3.984 12.994 1.00 87.38 147 PHE A N 1
ATOM 1179 C CA . PHE A 1 147 ? -4.456 4.313 11.602 1.00 87.38 147 PHE A CA 1
ATOM 1180 C C . PHE A 1 147 ? -3.138 5.083 11.460 1.00 87.38 147 PHE A C 1
ATOM 1182 O O . PHE A 1 147 ? -2.344 4.785 10.573 1.00 87.38 147 PHE A O 1
ATOM 1189 N N . ALA A 1 148 ? -2.857 6.019 12.372 1.00 91.00 148 ALA A N 1
ATOM 1190 C CA . ALA A 1 148 ? -1.594 6.751 12.395 1.00 91.00 148 ALA A CA 1
ATOM 1191 C C . ALA A 1 148 ? -0.390 5.810 12.573 1.00 91.00 148 ALA A C 1
ATOM 1193 O O . ALA A 1 148 ? 0.573 5.911 11.819 1.00 91.00 148 ALA A O 1
ATOM 1194 N N . ARG A 1 149 ? -0.473 4.841 13.498 1.00 92.25 149 ARG A N 1
ATOM 1195 C CA . ARG A 1 149 ? 0.586 3.830 13.691 1.00 92.25 149 ARG A CA 1
ATOM 1196 C C . ARG A 1 149 ? 0.781 2.958 12.454 1.00 92.25 149 ARG A C 1
ATOM 1198 O O . ARG A 1 149 ? 1.909 2.629 12.106 1.00 92.25 149 ARG A O 1
ATOM 1205 N N . TRP A 1 150 ? -0.313 2.575 11.797 1.00 90.56 150 TRP A N 1
ATOM 1206 C CA . TRP A 1 150 ? -0.248 1.802 10.560 1.00 90.56 150 TRP A CA 1
ATOM 1207 C C . TRP A 1 150 ? 0.414 2.597 9.424 1.00 90.56 150 TRP A C 1
ATOM 1209 O O . TRP A 1 150 ? 1.256 2.047 8.713 1.00 90.56 150 TRP A O 1
ATOM 1219 N N . LEU A 1 151 ? 0.095 3.891 9.285 1.00 87.62 151 LEU A N 1
ATOM 1220 C CA . LEU A 1 151 ? 0.739 4.781 8.313 1.00 87.62 151 LEU A CA 1
ATOM 1221 C C . LEU A 1 151 ? 2.243 4.899 8.578 1.00 87.62 151 LEU A C 1
ATOM 1223 O O . LEU A 1 151 ? 3.035 4.732 7.655 1.00 87.62 151 LEU A O 1
ATOM 1227 N N . GLU A 1 152 ? 2.635 5.124 9.833 1.00 91.12 152 GLU A N 1
ATOM 1228 C CA . GLU A 1 152 ? 4.044 5.209 10.239 1.00 91.12 152 GLU A CA 1
ATOM 1229 C C . GLU A 1 152 ? 4.807 3.915 9.925 1.00 91.12 152 GLU A C 1
ATOM 1231 O O . GLU A 1 152 ? 5.906 3.969 9.380 1.00 91.12 152 GLU A O 1
ATOM 1236 N N . ALA A 1 153 ? 4.206 2.751 10.189 1.00 88.62 153 ALA A N 1
ATOM 1237 C CA . ALA A 1 153 ? 4.805 1.454 9.875 1.00 88.62 153 ALA A CA 1
ATOM 1238 C C . ALA A 1 153 ? 4.891 1.164 8.364 1.00 88.62 153 ALA A C 1
ATOM 1240 O O . ALA A 1 153 ? 5.746 0.393 7.940 1.00 88.62 153 ALA A O 1
ATOM 1241 N N . SER A 1 154 ? 4.009 1.758 7.554 1.00 83.69 154 SER A N 1
ATOM 1242 C CA . SER A 1 154 ? 3.928 1.509 6.107 1.00 83.69 154 SER A CA 1
ATOM 1243 C C . SER A 1 154 ? 4.834 2.419 5.270 1.00 83.69 154 SER A C 1
ATOM 1245 O O . SER A 1 154 ? 5.061 2.131 4.095 1.00 83.69 154 SER A O 1
ATOM 1247 N N . MET A 1 155 ? 5.328 3.522 5.842 1.00 73.94 155 MET A N 1
ATOM 1248 C CA . MET A 1 155 ? 6.242 4.463 5.174 1.00 73.94 155 MET A CA 1
ATOM 1249 C C . MET A 1 155 ? 7.731 4.095 5.325 1.00 73.94 155 MET A C 1
ATOM 1251 O O . MET A 1 155 ? 8.575 4.783 4.750 1.00 73.94 155 MET A O 1
ATOM 1255 N N . VAL A 1 156 ? 8.045 3.023 6.064 1.00 50.03 156 VAL A N 1
ATOM 1256 C CA . VAL A 1 156 ? 9.392 2.441 6.240 1.00 50.03 156 VAL A CA 1
ATOM 1257 C C . VAL A 1 156 ? 9.584 1.247 5.301 1.00 50.03 156 VAL A C 1
ATOM 1259 O O . VAL A 1 156 ? 10.672 1.152 4.692 1.00 50.03 156 VAL A O 1
#

Organism: Pleurodeles waltl (NCBI:txid8319)

pLDDT: mean 80.67, std 11.01, range [50.03, 96.56]

Secondary structure (DSSP, 8-state):
-HHHHHHHHHHHHHHHHHHHHHHHHHHHHHHHHHHHHHHHHHHHHHHHHHHHHHHT----EE-TTS-EE--HHHHHHHHHHHHHHHHHSTT-HHHHHHHHHHHTSSSPPPHHHHHHHHHHHHHHHHHHHHHT-HHHHHHHHHHHHHHHHHHHHH--

Mean predicted aligned error: 16.22 Å

Sequence (156 aa):
MQNILNKIAAVKARVMQLYVNQDVIKAQTRRQESYELSEKVGKLLAYNIRQRATRGIIPAIKDTQGQIVQVDSAILEVFKDYYSALYQQENLSVTRCCIASDCLEPTPPSFNRWLARLSSMYYFEKSCYAIKGANRRRIGNSIWAPFARWLEASMV

Solvent-accessible surface area (backbone atoms only — not comparable to full-atom values): 8923 Å² total; per-residue (Å²): 112,70,68,59,55,54,51,54,51,52,51,52,53,50,54,52,50,51,53,54,52,51,53,52,50,54,54,51,50,55,50,49,52,51,47,58,52,46,51,54,52,48,51,52,50,52,48,50,53,50,50,57,60,50,72,73,53,79,73,60,48,68,46,97,88,68,49,81,42,65,50,71,70,60,49,52,50,53,49,49,51,53,50,50,58,63,51,69,46,93,85,47,77,70,66,51,55,57,55,52,55,51,71,68,45,96,58,80,68,53,68,68,59,46,49,54,50,51,54,53,46,51,58,51,50,51,50,55,21,52,72,68,34,73,72,42,28,52,51,42,47,65,72,44,42,68,59,51,54,51,52,60,66,70,77,112